Protein AF-A0A7V8XPV0-F1 (afdb_monomer)

Mean predicted aligned error: 3.16 Å

pLDDT: mean 95.0, std 6.91, range [62.09, 98.5]

Secondary structure (DSSP, 8-state):
-HHHHHHHHHHHHHHHHHT--BGGGTTB-HHHHHHHH-

Foldseek 3Di:
DVVVVVVVVVVVVCCQQQPQFDVVLVRHHVVVSVVVVD

Structure (mmCIF, N/CA/C/O backbone):
data_AF-A0A7V8XPV0-F1
#
_entry.id   AF-A0A7V8XPV0-F1
#
loop_
_atom_site.group_PDB
_atom_site.id
_atom_site.type_symbol
_atom_site.label_atom_id
_atom_site.label_alt_id
_atom_site.label_comp_id
_atom_site.label_asym_id
_atom_site.label_entity_id
_atom_site.label_seq_id
_atom_site.pdbx_PDB_ins_code
_atom_site.Cartn_x
_atom_site.Cartn_y
_atom_site.Cartn_z
_atom_site.occupancy
_atom_site.B_iso_or_equiv
_atom_site.auth_seq_id
_atom_site.auth_comp_id
_atom_site.auth_asym_id
_atom_site.auth_atom_id
_atom_site.pdbx_PDB_model_num
ATOM 1 N N . ALA A 1 1 ? -15.597 0.134 19.684 1.00 78.88 1 ALA A N 1
ATOM 2 C CA . ALA A 1 1 ? -16.001 -1.291 19.678 1.00 78.88 1 ALA A CA 1
ATOM 3 C C . ALA A 1 1 ? -15.127 -2.073 18.699 1.00 78.88 1 ALA A C 1
ATOM 5 O O . ALA A 1 1 ? -14.675 -1.492 17.718 1.00 78.88 1 ALA A O 1
ATOM 6 N N . VAL A 1 2 ? -14.901 -3.373 18.924 1.00 87.38 2 VAL A N 1
ATOM 7 C CA . VAL A 1 2 ? -14.062 -4.226 18.048 1.00 87.38 2 VAL A CA 1
ATOM 8 C C . VAL A 1 2 ? -14.521 -4.189 16.578 1.00 87.38 2 VAL A C 1
ATOM 10 O O . VAL A 1 2 ? -13.695 -4.238 15.670 1.00 87.38 2 VAL A O 1
ATOM 13 N N . ALA A 1 3 ? -15.825 -4.025 16.330 1.00 87.12 3 ALA A N 1
ATOM 14 C CA . ALA A 1 3 ? -16.386 -3.871 14.986 1.00 87.12 3 ALA A CA 1
ATOM 15 C C . ALA A 1 3 ? -15.785 -2.684 14.2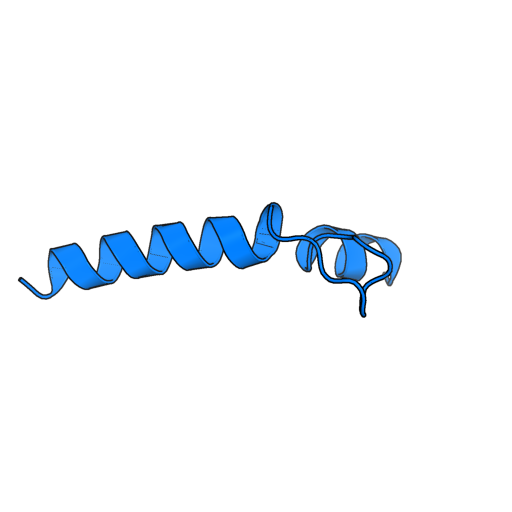04 1.00 87.12 3 ALA 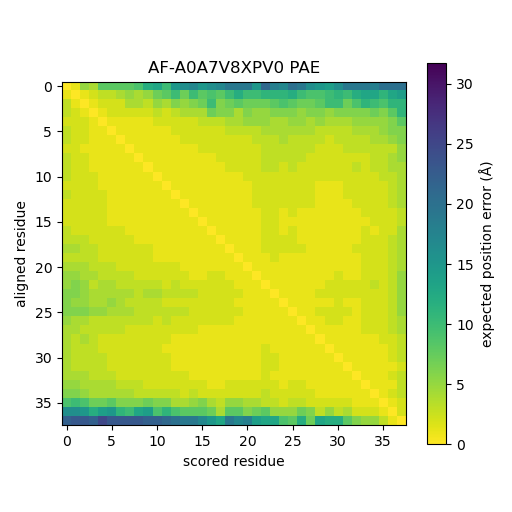A C 1
ATOM 17 O O . ALA A 1 3 ? -15.450 -2.831 13.031 1.00 87.12 3 ALA A O 1
ATOM 18 N N . THR A 1 4 ? -15.567 -1.539 14.858 1.00 92.81 4 THR A N 1
ATOM 19 C CA . THR A 1 4 ? -14.963 -0.352 14.232 1.00 92.81 4 THR A CA 1
ATOM 20 C C . THR A 1 4 ? -13.508 -0.608 13.838 1.00 92.81 4 THR A C 1
ATOM 22 O O . THR A 1 4 ? -13.097 -0.221 12.750 1.00 92.81 4 THR A O 1
ATOM 25 N N . LEU A 1 5 ? -12.734 -1.311 14.677 1.00 95.31 5 LEU A N 1
ATOM 26 C CA . LEU A 1 5 ? -11.344 -1.661 14.353 1.00 95.31 5 LEU A CA 1
ATOM 27 C C . LEU A 1 5 ? -11.267 -2.567 13.124 1.00 95.31 5 LEU A C 1
ATOM 29 O O . LEU A 1 5 ? -10.448 -2.328 12.241 1.00 95.31 5 LEU A O 1
ATOM 33 N N . ARG A 1 6 ? -12.145 -3.572 13.038 1.00 96.38 6 ARG A N 1
ATOM 34 C CA . ARG A 1 6 ? -12.199 -4.467 11.873 1.00 96.38 6 ARG A CA 1
ATOM 35 C C . ARG A 1 6 ? -12.474 -3.698 10.583 1.00 96.38 6 ARG A C 1
ATOM 37 O O . ARG A 1 6 ? -11.790 -3.928 9.593 1.00 96.38 6 ARG A O 1
ATOM 44 N N . GLN A 1 7 ? -13.405 -2.745 10.612 1.00 97.12 7 GLN A N 1
ATOM 45 C CA . GLN A 1 7 ? -13.706 -1.900 9.453 1.00 97.12 7 GLN A CA 1
ATOM 46 C C . GLN A 1 7 ? -12.516 -1.023 9.042 1.00 97.12 7 GLN A C 1
ATOM 48 O O . GLN A 1 7 ? -12.228 -0.902 7.853 1.00 97.12 7 GLN A O 1
ATOM 53 N N . GLN A 1 8 ? -11.809 -0.426 10.004 1.00 97.56 8 GLN A N 1
ATOM 54 C CA . GLN A 1 8 ? -10.615 0.374 9.708 1.00 97.56 8 GLN A CA 1
ATOM 55 C C . GLN A 1 8 ? -9.498 -0.483 9.106 1.00 97.56 8 GLN A C 1
ATOM 57 O O . GLN A 1 8 ? -8.871 -0.086 8.127 1.00 97.56 8 GLN A O 1
ATOM 62 N N . LEU A 1 9 ? -9.297 -1.689 9.638 1.00 97.81 9 LEU A N 1
ATOM 63 C CA . LEU A 1 9 ? -8.276 -2.611 9.156 1.00 97.81 9 LEU A CA 1
ATOM 64 C C . LEU A 1 9 ? -8.583 -3.117 7.740 1.00 97.81 9 LEU A C 1
ATOM 66 O O . LEU A 1 9 ? -7.690 -3.152 6.902 1.00 97.81 9 LEU A O 1
ATOM 70 N N . GLN A 1 10 ? -9.849 -3.420 7.439 1.00 98.00 10 GLN A N 1
ATOM 71 C CA . GLN A 1 10 ? -10.280 -3.778 6.084 1.00 98.00 10 GLN A CA 1
ATOM 72 C C . GLN A 1 10 ? -10.023 -2.648 5.082 1.00 98.00 10 GLN A C 1
ATOM 74 O O . GLN A 1 10 ? -9.476 -2.893 4.008 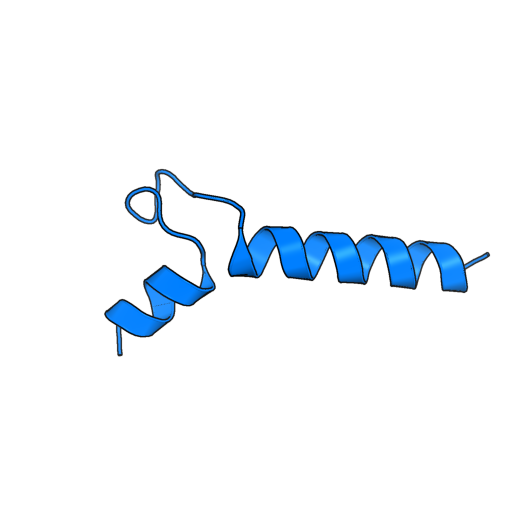1.00 98.00 10 GLN A O 1
ATOM 79 N N . ARG A 1 11 ? -10.357 -1.401 5.444 1.00 98.12 11 ARG A N 1
ATOM 80 C CA . ARG A 1 11 ? -10.077 -0.229 4.597 1.00 98.12 11 ARG A CA 1
ATOM 81 C C . ARG A 1 11 ? -8.581 -0.058 4.357 1.00 98.12 11 ARG A C 1
ATOM 83 O O . ARG A 1 11 ? -8.168 0.189 3.227 1.00 98.12 11 ARG A O 1
ATOM 90 N N . TYR A 1 12 ? -7.775 -0.233 5.402 1.00 98.19 12 TYR A N 1
ATOM 91 C CA . TYR A 1 12 ? -6.325 -0.155 5.283 1.00 98.19 12 TYR A CA 1
ATOM 92 C C . TYR A 1 12 ? -5.759 -1.254 4.379 1.00 98.19 12 TYR A C 1
ATOM 94 O O . TYR A 1 12 ? -4.948 -0.956 3.509 1.00 98.19 12 TYR A O 1
ATOM 102 N N . MET A 1 13 ? -6.213 -2.501 4.532 1.00 98.31 13 MET A N 1
ATOM 103 C CA . MET A 1 13 ? -5.793 -3.615 3.675 1.00 98.31 13 MET A CA 1
ATOM 104 C C . MET A 1 13 ? -6.131 -3.358 2.206 1.00 98.31 13 MET A C 1
ATOM 106 O O . MET A 1 13 ? -5.293 -3.589 1.338 1.00 98.31 13 MET A O 1
ATOM 110 N N . GLN A 1 14 ? -7.328 -2.839 1.922 1.00 98.50 14 GLN A N 1
ATOM 111 C CA . GLN A 1 14 ? -7.726 -2.511 0.555 1.00 98.50 14 GLN A CA 1
ATOM 112 C C . GLN A 1 14 ? -6.830 -1.420 -0.048 1.00 98.50 14 GLN A C 1
ATOM 114 O O . GLN A 1 14 ? -6.339 -1.584 -1.163 1.00 98.50 14 GLN A O 1
ATOM 119 N N . TYR A 1 15 ? -6.562 -0.348 0.701 1.00 98.44 15 TYR A N 1
ATOM 120 C CA . TYR A 1 15 ? -5.624 0.698 0.289 1.00 98.44 15 TYR A CA 1
ATOM 121 C C . TYR A 1 15 ? -4.208 0.146 0.063 1.00 98.44 15 TYR A C 1
ATOM 123 O O . TYR A 1 15 ? -3.604 0.394 -0.977 1.00 98.44 15 TYR A O 1
ATOM 131 N N . TYR A 1 16 ? -3.679 -0.631 1.010 1.00 98.38 16 TYR A N 1
ATOM 132 C CA . TYR A 1 16 ? -2.319 -1.161 0.938 1.00 98.38 16 TYR A CA 1
ATOM 133 C C . TYR A 1 16 ? -2.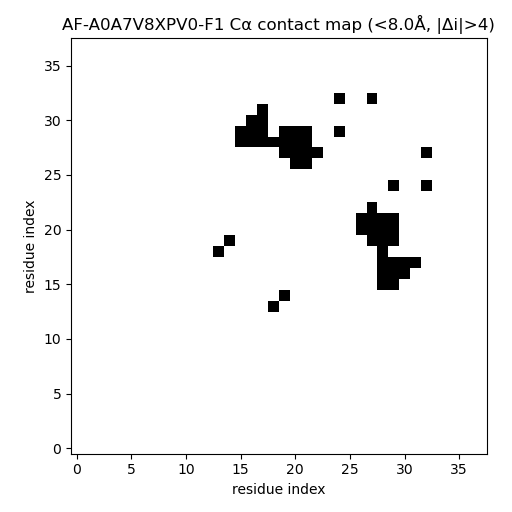131 -2.069 -0.279 1.00 98.38 16 TYR A C 1
ATOM 135 O O . TYR A 1 16 ? -1.182 -1.888 -1.031 1.00 98.38 16 TYR A O 1
ATOM 143 N N . ASN A 1 17 ? -3.055 -3.004 -0.498 1.00 98.25 17 ASN A N 1
ATOM 144 C CA . ASN A 1 17 ? -2.912 -4.011 -1.546 1.00 98.25 17 ASN A CA 1
ATOM 145 C C . ASN A 1 17 ? -3.163 -3.457 -2.954 1.00 98.25 17 ASN A C 1
ATOM 147 O O . ASN A 1 17 ? -2.554 -3.948 -3.900 1.00 98.25 17 ASN A O 1
ATOM 151 N N . HIS A 1 18 ? -4.047 -2.463 -3.104 1.00 98.06 18 HIS A N 1
ATOM 152 C CA . HIS A 1 18 ? -4.504 -2.009 -4.425 1.00 98.06 18 HIS A CA 1
ATOM 153 C C . HIS A 1 18 ? -4.096 -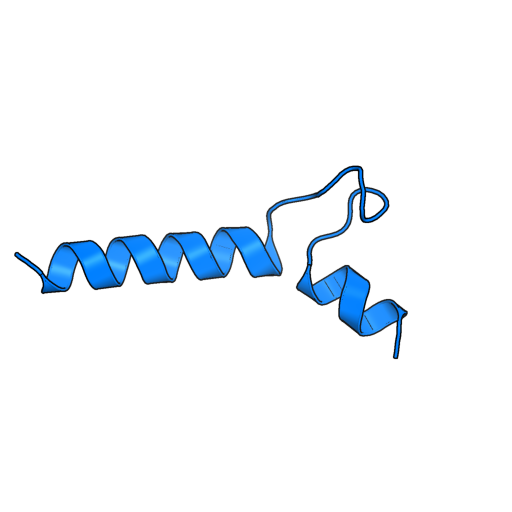0.584 -4.805 1.00 98.06 18 HIS A C 1
ATOM 155 O O . HIS A 1 18 ? -4.225 -0.223 -5.968 1.00 98.06 18 HIS A O 1
ATOM 161 N N . GLN A 1 19 ? -3.677 0.254 -3.855 1.00 97.62 19 GLN A N 1
ATOM 162 C CA . GLN A 1 19 ? -3.475 1.688 -4.111 1.00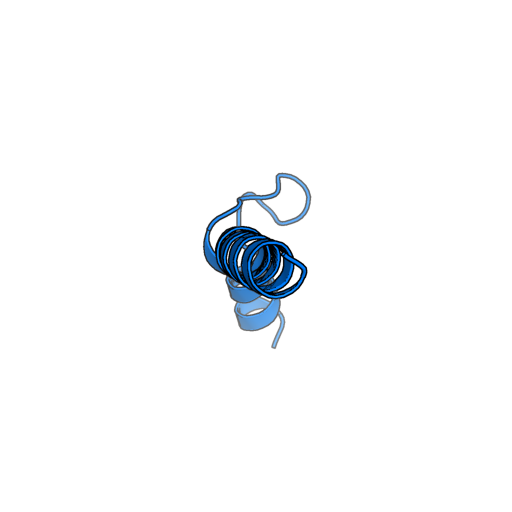 97.62 19 GLN A CA 1
ATOM 163 C C . GLN A 1 19 ? -2.099 2.187 -3.676 1.00 97.62 19 GLN A C 1
ATOM 165 O O . GLN A 1 19 ? -1.535 3.070 -4.320 1.00 97.62 19 GLN A O 1
ATOM 170 N N . ARG A 1 20 ? -1.543 1.654 -2.585 1.00 97.75 20 ARG A N 1
ATOM 171 C CA . ARG A 1 20 ? -0.236 2.083 -2.085 1.00 97.75 20 ARG A CA 1
ATOM 172 C C . ARG A 1 20 ? 0.857 1.662 -3.063 1.00 97.75 20 ARG A C 1
ATOM 174 O O . ARG A 1 20 ? 1.022 0.479 -3.325 1.00 97.75 20 ARG A O 1
ATOM 181 N N . LEU A 1 21 ? 1.633 2.626 -3.549 1.00 97.94 21 LEU A N 1
ATOM 182 C CA . LEU A 1 21 ? 2.784 2.363 -4.412 1.00 97.94 21 LEU A CA 1
ATOM 183 C C . LEU A 1 21 ? 4.039 2.122 -3.572 1.00 97.94 21 LEU A C 1
ATOM 185 O O . LEU A 1 21 ? 4.263 2.782 -2.553 1.00 97.94 21 LEU A O 1
ATOM 189 N N . HIS A 1 22 ? 4.867 1.176 -4.007 1.00 97.75 22 HIS A N 1
ATOM 190 C CA . HIS A 1 22 ? 6.104 0.805 -3.324 1.00 97.75 22 HIS A CA 1
ATOM 191 C C . HIS A 1 22 ? 7.298 1.002 -4.256 1.00 97.75 22 HIS A C 1
ATOM 193 O O . HIS A 1 22 ? 7.344 0.413 -5.332 1.00 97.75 22 HIS A O 1
ATOM 199 N N . SER A 1 23 ? 8.303 1.772 -3.835 1.00 97.44 23 SER A N 1
ATOM 200 C CA . SER A 1 23 ? 9.536 1.956 -4.618 1.00 97.44 23 SER A CA 1
ATOM 201 C C . SER A 1 23 ? 10.273 0.634 -4.867 1.00 97.44 23 SER A C 1
ATOM 203 O O . SER A 1 23 ? 10.834 0.441 -5.939 1.00 97.44 23 SER A O 1
ATOM 205 N N . SER A 1 24 ? 10.203 -0.308 -3.920 1.00 97.00 24 SER A N 1
ATOM 206 C CA . SER A 1 24 ? 10.751 -1.665 -4.059 1.00 97.00 24 SER A CA 1
ATOM 207 C C . SER A 1 24 ? 10.013 -2.533 -5.083 1.00 97.00 24 SER A C 1
ATOM 209 O O . SER A 1 24 ? 10.572 -3.521 -5.537 1.00 97.00 24 SER A O 1
ATOM 211 N N . LEU A 1 25 ? 8.775 -2.174 -5.436 1.00 96.75 25 LEU A N 1
ATOM 212 C CA . LEU A 1 25 ? 7.958 -2.842 -6.456 1.00 96.75 25 LEU A CA 1
ATOM 213 C C . LEU A 1 25 ? 7.899 -2.008 -7.745 1.00 96.75 25 LEU A C 1
ATOM 215 O O . LEU A 1 25 ? 6.900 -2.033 -8.453 1.00 96.75 25 LEU A O 1
ATOM 219 N N . GLY A 1 26 ? 8.906 -1.168 -8.008 1.00 96.62 26 GLY A N 1
ATOM 220 C CA . GLY A 1 26 ? 8.924 -0.326 -9.208 1.00 96.62 26 GLY A CA 1
ATOM 221 C C . GLY A 1 26 ? 7.797 0.711 -9.254 1.00 96.62 26 GLY A C 1
ATOM 222 O O . GLY A 1 26 ? 7.329 1.055 -10.3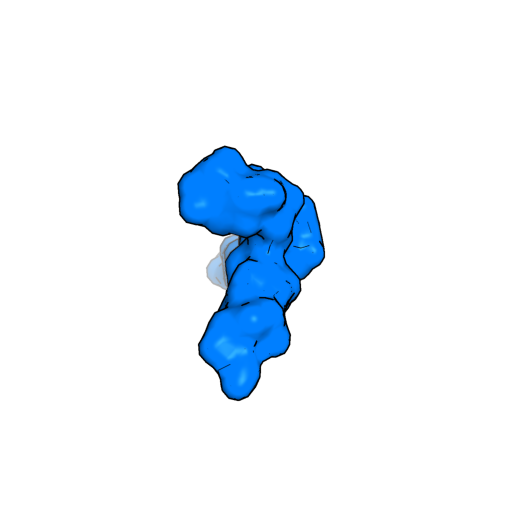33 1.00 96.62 26 GLY A O 1
ATOM 223 N N . TYR A 1 27 ? 7.355 1.205 -8.094 1.00 97.31 27 TYR A N 1
ATOM 224 C CA . TYR A 1 27 ? 6.200 2.101 -7.953 1.00 97.31 27 TYR A CA 1
ATOM 225 C C .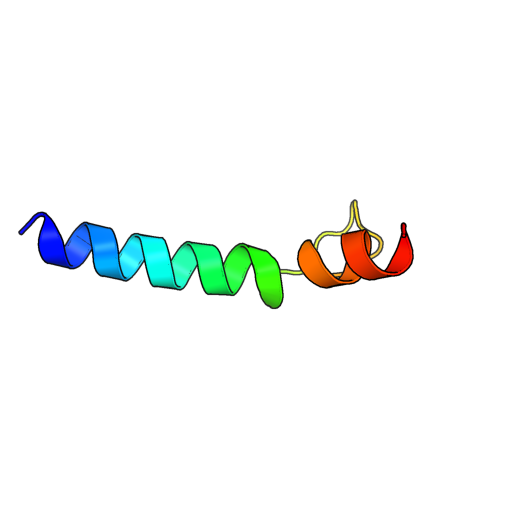 TYR A 1 27 ? 4.869 1.483 -8.398 1.00 97.31 27 TYR A C 1
ATOM 227 O O . TYR A 1 27 ? 3.971 2.198 -8.832 1.00 97.31 27 TYR A O 1
ATOM 235 N N . GLN A 1 28 ? 4.710 0.170 -8.231 1.00 97.56 28 GLN A N 1
ATOM 236 C CA . GLN A 1 28 ? 3.438 -0.530 -8.409 1.00 97.56 28 GLN A CA 1
ATOM 237 C C . GLN A 1 28 ? 2.763 -0.812 -7.059 1.00 97.56 28 GLN A C 1
ATOM 239 O O . GLN A 1 28 ? 3.405 -0.774 -5.999 1.00 97.56 28 GLN A O 1
ATOM 244 N N . SER A 1 29 ? 1.454 -1.085 -7.103 1.00 98.25 29 SER A N 1
ATOM 245 C CA . SER A 1 29 ? 0.741 -1.673 -5.967 1.00 98.25 29 SER A CA 1
ATOM 246 C C . SER A 1 29 ? 1.131 -3.150 -5.804 1.00 98.25 29 SER A C 1
ATOM 248 O O . SER A 1 29 ? 1.520 -3.777 -6.794 1.00 98.25 29 SER A O 1
ATOM 250 N N . PRO A 1 30 ? 1.014 -3.738 -4.597 1.00 98.38 30 PRO A N 1
ATOM 251 C CA . PRO A 1 30 ? 1.284 -5.160 -4.394 1.00 98.38 30 PRO A CA 1
ATOM 252 C C . PRO A 1 30 ? 0.529 -6.064 -5.374 1.00 98.38 30 PRO A C 1
ATOM 254 O O . PRO A 1 30 ? 1.122 -6.955 -5.970 1.00 98.38 30 PRO A O 1
ATOM 257 N N . VAL A 1 31 ? -0.762 -5.808 -5.604 1.00 98.00 31 VAL A N 1
ATOM 258 C CA . VAL A 1 31 ? -1.568 -6.623 -6.525 1.00 98.00 31 VAL A CA 1
ATOM 259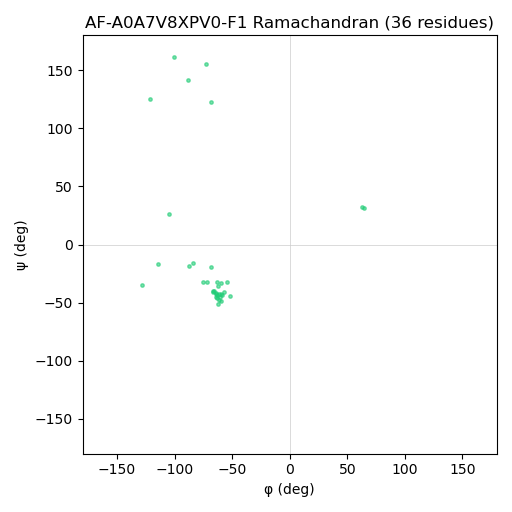 C C . VAL A 1 31 ? -1.111 -6.477 -7.976 1.00 98.00 31 VAL A C 1
ATOM 261 O O . VAL A 1 31 ? -1.093 -7.467 -8.703 1.00 98.00 31 VAL A O 1
ATOM 264 N N . ASP A 1 32 ? -0.750 -5.273 -8.417 1.00 97.88 32 ASP A N 1
ATOM 265 C CA . ASP A 1 32 ? -0.304 -5.072 -9.800 1.00 97.88 32 ASP A CA 1
ATOM 266 C C . ASP A 1 32 ? 1.087 -5.657 -10.049 1.00 97.88 32 ASP A C 1
ATOM 268 O O . ASP A 1 32 ? 1.345 -6.164 -11.139 1.00 97.88 32 ASP A O 1
ATOM 272 N N . TYR A 1 33 ? 1.953 -5.639 -9.035 1.00 97.50 33 TYR A N 1
ATOM 273 C CA . TYR A 1 33 ? 3.245 -6.312 -9.084 1.00 97.50 33 TYR A CA 1
ATOM 274 C C . TYR A 1 33 ? 3.078 -7.831 -9.257 1.00 97.50 33 TYR A C 1
ATOM 276 O O . TYR A 1 33 ? 3.621 -8.401 -10.200 1.00 97.50 33 TYR A O 1
ATOM 284 N N . GLU A 1 34 ? 2.259 -8.479 -8.419 1.00 97.12 34 GLU A N 1
ATOM 285 C CA . GLU A 1 34 ? 2.017 -9.930 -8.505 1.00 97.12 34 GLU A CA 1
ATOM 286 C C . GLU A 1 34 ? 1.360 -10.338 -9.834 1.00 97.12 34 GLU A C 1
ATOM 288 O O . GLU A 1 34 ? 1.696 -11.372 -10.404 1.00 97.12 34 GLU A O 1
ATOM 293 N N . ARG A 1 35 ? 0.461 -9.509 -10.383 1.00 95.50 35 ARG A N 1
ATOM 294 C CA . ARG A 1 35 ? -0.144 -9.752 -11.707 1.00 95.50 35 ARG A CA 1
ATOM 295 C C . ARG A 1 35 ? 0.865 -9.736 -12.850 1.00 95.50 35 ARG A C 1
ATOM 297 O O . ARG A 1 35 ? 0.631 -10.412 -13.842 1.00 95.50 35 ARG A O 1
ATOM 304 N N . GLY A 1 36 ? 1.917 -8.926 -12.744 1.00 92.38 36 GLY A N 1
ATOM 305 C CA . GLY A 1 36 ? 2.980 -8.858 -13.748 1.00 92.38 36 GLY A CA 1
ATOM 306 C C . GLY A 1 36 ? 4.058 -9.931 -13.579 1.00 92.38 36 GLY A C 1
ATOM 307 O O . GLY A 1 36 ? 4.841 -10.137 -14.502 1.00 92.38 36 GLY A O 1
ATOM 308 N N . ALA A 1 37 ? 4.118 -10.582 -12.413 1.00 84.38 37 ALA A N 1
ATOM 309 C CA . ALA A 1 37 ? 5.064 -11.656 -12.110 1.00 84.38 37 ALA A CA 1
ATOM 310 C C . ALA A 1 37 ? 4.562 -13.057 -12.516 1.00 84.38 37 ALA A C 1
ATOM 312 O O . ALA A 1 37 ? 5.375 -13.979 -12.603 1.00 84.38 37 ALA A O 1
ATOM 313 N N . ALA A 1 38 ? 3.251 -13.213 -12.728 1.00 62.09 38 ALA A N 1
ATOM 314 C CA . ALA A 1 38 ? 2.608 -14.434 -13.224 1.00 62.09 38 ALA A CA 1
ATOM 315 C C . ALA A 1 38 ? 2.751 -14.587 -14.746 1.00 62.09 38 ALA A C 1
ATOM 317 O O . ALA A 1 38 ? 2.931 -15.744 -15.191 1.00 62.09 38 ALA A O 1
#

Sequence (38 aa):
AVATLRQQLQRYMQYYNHQRLHSSLGYQSPVDYERGAA

Solvent-accessible surface area (backbone atoms only — not comparable to full-atom values): 2216 Å² total; per-residue (Å²): 109,73,70,57,54,52,52,52,50,51,53,48,50,52,42,48,39,67,63,41,62,31,77,93,52,78,59,29,21,57,53,60,41,56,66,73,74,111

Radius of gyration: 12.6 Å; Cα contacts (8 Å, |Δi|>4): 27; chains: 1; bounding box: 27×17×33 Å